Protein AF-A0A2N5KE07-F1 (afdb_monomer_lite)

Radius of gyration: 20.9 Å; chains: 1; bounding box: 32×35×67 Å

pLDDT: mean 84.47, std 13.82, range [50.16, 97.81]

Foldseek 3Di:
DDQWDQDPNDIGGPDPVQVVVCVVVVHDPVRGDCVVSVVVVCVVVVCVVCPPVNVVVVVVVVVVVVVPPDDPPPPDD

Se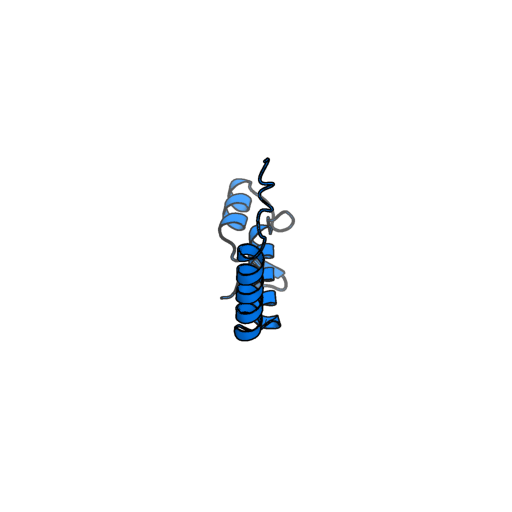quence (77 aa):
DYVGMIFDGKPVTLNLTDISFAYSNEETYENRYVYHFRESLWNEIFMRYMGHKNLEDQILKQLDNDLIAPETLRVRG

Secondary structure (DSSP, 8-state):
--SEEEETTEEEE--HHHHHHHHHTT--STT---HHHHHHHHHHHHHHHHHHHHHHHHHHHHHHHHHH---------

Structure (mmCIF, N/CA/C/O backbone):
data_AF-A0A2N5KE07-F1
#
_entry.id   AF-A0A2N5KE07-F1
#
loop_
_atom_site.group_PDB
_atom_site.id
_atom_site.type_symbol
_atom_site.label_atom_id
_atom_site.label_alt_id
_atom_site.label_comp_id
_atom_site.label_asym_id
_atom_site.label_entity_id
_atom_site.label_seq_id
_atom_site.pdbx_PDB_ins_code
_atom_site.Cartn_x
_atom_site.Cartn_y
_atom_site.Cartn_z
_atom_site.occupancy
_atom_site.B_iso_or_equiv
_atom_site.auth_seq_id
_atom_site.auth_comp_id
_atom_site.auth_asym_id
_atom_site.auth_atom_id
_atom_site.pdbx_PDB_model_num
ATOM 1 N N . ASP A 1 1 ? -12.853 0.112 -0.709 1.00 59.03 1 ASP A N 1
ATOM 2 C CA . ASP A 1 1 ? -11.780 0.376 -1.682 1.00 59.03 1 ASP A CA 1
ATOM 3 C C . ASP A 1 1 ? -10.975 -0.864 -1.981 1.00 59.03 1 ASP A C 1
ATOM 5 O O . ASP A 1 1 ? -10.751 -1.669 -1.087 1.00 59.03 1 ASP A O 1
ATOM 9 N N . TYR A 1 2 ? -10.577 -1.029 -3.241 1.00 76.69 2 TYR A N 1
ATOM 10 C CA . TYR A 1 2 ? -9.622 -2.057 -3.643 1.00 76.69 2 TYR A CA 1
ATOM 11 C C . TYR A 1 2 ? -8.214 -1.471 -3.558 1.00 76.69 2 TYR A C 1
ATOM 13 O O . TYR A 1 2 ? -7.879 -0.545 -4.289 1.00 76.69 2 TYR A O 1
ATOM 21 N N . VAL A 1 3 ? -7.390 -2.017 -2.667 1.00 91.56 3 VAL A N 1
ATOM 22 C CA . VAL A 1 3 ? -5.982 -1.611 -2.497 1.00 91.56 3 VAL A CA 1
ATOM 23 C C . VAL A 1 3 ? -5.053 -2.245 -3.547 1.00 91.56 3 VAL A C 1
ATOM 25 O O . VAL A 1 3 ? -3.914 -1.816 -3.731 1.00 91.56 3 VAL A O 1
ATOM 28 N N . GLY A 1 4 ? -5.543 -3.267 -4.253 1.00 93.06 4 GLY A N 1
ATOM 29 C CA . GLY A 1 4 ? -4.850 -4.012 -5.301 1.00 93.06 4 GLY A CA 1
ATOM 30 C C . GLY A 1 4 ? -5.789 -4.998 -5.998 1.00 93.06 4 GLY A C 1
ATOM 31 O O . GLY A 1 4 ? -6.932 -5.180 -5.575 1.00 93.06 4 GLY A O 1
ATOM 32 N N . MET A 1 5 ? -5.307 -5.643 -7.058 1.00 94.19 5 MET A N 1
ATOM 33 C CA . MET A 1 5 ? -6.050 -6.651 -7.820 1.00 94.19 5 MET A CA 1
ATOM 34 C C . MET A 1 5 ? -5.140 -7.779 -8.306 1.00 94.19 5 MET A C 1
ATOM 36 O O . MET A 1 5 ? -3.924 -7.619 -8.371 1.00 94.19 5 MET A O 1
ATOM 40 N N . ILE A 1 6 ? -5.725 -8.914 -8.685 1.00 95.06 6 ILE A N 1
ATOM 41 C CA . ILE A 1 6 ? -5.013 -9.934 -9.458 1.00 95.06 6 ILE A CA 1
ATOM 42 C C . ILE A 1 6 ? -5.186 -9.617 -10.941 1.00 95.06 6 ILE A C 1
ATOM 44 O O . ILE A 1 6 ? -6.309 -9.471 -11.420 1.00 95.06 6 ILE A O 1
ATOM 48 N N . PHE A 1 7 ? -4.077 -9.530 -11.665 1.00 94.06 7 PHE A N 1
ATOM 49 C CA . PHE A 1 7 ? -4.038 -9.347 -13.108 1.00 94.06 7 PHE A CA 1
ATOM 50 C C . PHE A 1 7 ? -3.048 -10.351 -13.696 1.00 94.06 7 PHE A C 1
ATOM 52 O O . PHE A 1 7 ? -1.918 -10.445 -13.226 1.00 94.06 7 PHE A O 1
ATOM 59 N N . ASP A 1 8 ? -3.490 -11.137 -14.679 1.00 95.69 8 ASP A N 1
ATOM 60 C CA . ASP A 1 8 ? -2.676 -12.186 -15.314 1.00 95.69 8 ASP A CA 1
ATOM 61 C C . ASP A 1 8 ? -1.996 -13.140 -14.303 1.00 95.69 8 ASP A C 1
ATOM 63 O O . ASP A 1 8 ? -0.797 -13.409 -14.336 1.00 95.69 8 ASP A O 1
ATOM 67 N N . GLY A 1 9 ? -2.761 -13.580 -13.296 1.00 95.50 9 GLY A N 1
ATOM 68 C CA . GLY A 1 9 ? -2.271 -14.468 -12.233 1.00 95.50 9 GLY A CA 1
ATOM 69 C C . GLY A 1 9 ? -1.291 -13.826 -11.243 1.00 95.50 9 GLY A C 1
ATOM 70 O O . GLY A 1 9 ? -0.809 -14.509 -10.339 1.00 95.50 9 GLY A O 1
ATOM 71 N N . LYS A 1 10 ? -1.008 -12.524 -11.367 1.00 93.38 10 LYS A N 1
ATOM 72 C CA . LYS A 1 10 ? -0.058 -11.793 -10.524 1.00 93.38 10 LYS A CA 1
ATOM 73 C C . LYS A 1 10 ? -0.748 -10.681 -9.725 1.00 93.38 10 LYS A C 1
ATOM 75 O O . LYS A 1 10 ? -1.667 -10.038 -10.230 1.00 93.38 10 LYS A O 1
ATOM 80 N N . PRO A 1 11 ? -0.322 -10.411 -8.478 1.00 93.19 11 PRO A N 1
ATOM 81 C CA . PRO A 1 11 ? -0.842 -9.286 -7.712 1.00 93.19 11 PRO A CA 1
ATOM 82 C C . PRO A 1 11 ? -0.309 -7.955 -8.255 1.00 93.19 11 PRO A C 1
ATOM 84 O O . PRO A 1 11 ? 0.902 -7.749 -8.354 1.00 93.19 11 PRO A O 1
ATOM 87 N N . VAL A 1 12 ? -1.214 -7.032 -8.552 1.00 93.44 12 VAL A N 1
ATOM 88 C CA . VAL A 1 12 ? -0.928 -5.654 -8.954 1.00 93.44 12 VAL A CA 1
ATOM 89 C C . VAL A 1 12 ? -1.419 -4.724 -7.854 1.00 93.44 12 VAL A C 1
ATOM 91 O O . VAL A 1 12 ? -2.589 -4.754 -7.464 1.00 93.44 12 VAL A O 1
ATOM 94 N N . THR A 1 13 ? -0.503 -3.924 -7.317 1.00 94.12 13 THR A N 1
ATOM 95 C CA . THR A 1 13 ? -0.810 -2.926 -6.293 1.00 94.12 13 THR A CA 1
ATOM 96 C C . THR A 1 13 ? -1.381 -1.678 -6.962 1.00 94.12 13 THR A C 1
ATOM 98 O O . THR A 1 13 ? -1.040 -1.368 -8.101 1.00 94.12 13 THR A O 1
ATOM 101 N N . LEU A 1 14 ? -2.261 -0.958 -6.2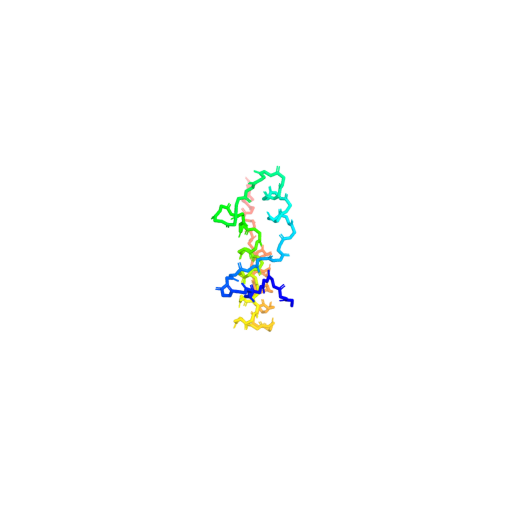65 1.00 93.69 14 LEU A N 1
ATOM 102 C CA . LEU A 1 14 ? -2.811 0.322 -6.736 1.00 93.69 14 LEU A CA 1
ATOM 103 C C . LEU A 1 14 ? -2.315 1.500 -5.882 1.00 93.69 14 LEU A C 1
ATOM 105 O O . LEU A 1 14 ? -2.915 2.573 -5.872 1.00 93.69 14 LEU A O 1
ATOM 109 N N . ASN A 1 15 ? -1.224 1.302 -5.136 1.00 95.19 15 ASN A N 1
ATOM 110 C CA . ASN A 1 15 ? -0.660 2.345 -4.292 1.00 95.19 15 ASN A CA 1
ATOM 111 C C . ASN A 1 15 ? 0.205 3.308 -5.119 1.00 95.19 15 ASN A C 1
ATOM 113 O O . ASN A 1 15 ? 1.268 2.935 -5.609 1.00 95.19 15 ASN A O 1
ATOM 117 N N . LEU A 1 16 ? -0.245 4.558 -5.241 1.00 95.25 16 LEU A N 1
ATOM 118 C CA . LEU A 1 16 ? 0.407 5.565 -6.078 1.00 95.25 16 LEU A CA 1
ATOM 119 C C . LEU A 1 16 ? 1.849 5.871 -5.651 1.00 95.25 16 LEU A C 1
ATOM 121 O O . LEU A 1 16 ? 2.701 6.052 -6.517 1.00 95.25 16 LEU A O 1
ATOM 125 N N . THR A 1 17 ? 2.132 5.928 -4.348 1.00 96.00 17 THR A N 1
ATOM 126 C CA . THR A 1 17 ? 3.475 6.245 -3.841 1.00 96.00 17 THR A CA 1
ATOM 127 C C . THR A 1 17 ? 4.466 5.148 -4.204 1.00 96.00 17 THR A C 1
ATOM 129 O O . THR A 1 17 ? 5.505 5.442 -4.794 1.00 96.00 17 THR A O 1
ATOM 132 N N . ASP A 1 18 ? 4.114 3.889 -3.922 1.00 96.19 18 ASP A N 1
ATOM 133 C CA . ASP A 1 18 ? 4.947 2.733 -4.263 1.00 96.19 18 ASP A CA 1
ATOM 134 C C . ASP A 1 18 ? 5.204 2.670 -5.783 1.00 96.19 18 ASP A C 1
ATOM 136 O O . ASP A 1 18 ? 6.344 2.493 -6.212 1.00 96.19 18 ASP A O 1
ATOM 140 N N . ILE A 1 19 ? 4.162 2.882 -6.601 1.00 95.31 19 ILE A N 1
ATOM 141 C CA . ILE A 1 19 ? 4.257 2.881 -8.071 1.00 95.31 19 ILE A CA 1
ATOM 142 C C . ILE A 1 19 ? 5.148 4.019 -8.576 1.00 95.31 19 ILE A C 1
ATOM 144 O O . ILE A 1 19 ? 5.995 3.793 -9.437 1.00 95.31 19 ILE A O 1
ATOM 148 N N . SER A 1 20 ? 4.972 5.235 -8.054 1.00 97.12 20 SER A N 1
ATOM 149 C CA . SER A 1 20 ? 5.717 6.410 -8.522 1.00 97.12 20 SER A CA 1
ATOM 150 C C . SER A 1 20 ? 7.206 6.263 -8.228 1.00 97.12 20 SER A C 1
ATOM 152 O O . SER A 1 20 ? 8.032 6.515 -9.100 1.00 97.12 20 SER A O 1
ATOM 154 N N . PHE A 1 21 ? 7.553 5.785 -7.030 1.00 96.88 21 PHE A N 1
ATOM 155 C CA . PHE A 1 21 ? 8.943 5.507 -6.678 1.00 96.88 21 PHE A CA 1
ATOM 156 C C . PHE A 1 21 ? 9.535 4.383 -7.525 1.00 96.88 21 PHE A C 1
ATOM 158 O O . PHE A 1 21 ? 10.662 4.521 -7.995 1.00 96.88 21 PHE A O 1
ATOM 165 N N . ALA A 1 22 ? 8.797 3.290 -7.735 1.00 96.69 22 ALA A N 1
ATOM 166 C CA . ALA A 1 22 ? 9.273 2.176 -8.551 1.00 96.69 22 ALA A CA 1
ATOM 167 C C . ALA A 1 22 ? 9.536 2.630 -9.995 1.00 96.69 22 ALA A C 1
ATOM 169 O O . ALA A 1 22 ? 10.592 2.344 -10.548 1.00 96.69 22 ALA A O 1
ATOM 170 N N . TYR A 1 23 ? 8.620 3.415 -10.570 1.00 96.50 23 TYR A N 1
ATOM 171 C CA . TYR A 1 23 ? 8.770 3.976 -11.911 1.00 96.50 23 TYR A CA 1
ATOM 172 C C . TYR A 1 23 ? 9.982 4.910 -12.022 1.00 96.50 23 TYR A C 1
ATOM 174 O O . TYR A 1 23 ? 10.783 4.766 -12.940 1.00 96.50 23 TYR A O 1
ATOM 182 N N . SER A 1 24 ? 10.150 5.846 -11.081 1.00 97.81 24 SER A N 1
ATOM 183 C CA . SER A 1 24 ? 11.274 6.793 -11.096 1.00 97.81 24 SER A CA 1
ATOM 184 C C . SER A 1 24 ? 12.643 6.132 -10.939 1.00 97.81 24 SER A C 1
ATOM 186 O O . SER A 1 24 ? 13.632 6.715 -11.373 1.00 97.81 24 SER A O 1
ATOM 188 N N . ASN A 1 25 ? 12.705 4.951 -10.324 1.00 97.62 25 ASN A N 1
ATOM 189 C CA . ASN A 1 25 ? 13.942 4.192 -10.136 1.00 97.62 25 ASN A CA 1
ATOM 190 C C . ASN A 1 25 ? 14.094 3.035 -11.137 1.00 97.62 25 ASN A C 1
ATOM 192 O O . ASN A 1 25 ? 14.983 2.208 -10.966 1.00 97.62 25 ASN A O 1
ATOM 196 N N . GLU A 1 26 ? 13.242 2.974 -12.169 1.00 97.31 26 GLU A N 1
ATOM 197 C CA . GLU A 1 26 ? 13.258 1.920 -13.195 1.00 97.31 26 GLU A CA 1
ATOM 198 C C . GLU A 1 26 ? 13.200 0.497 -12.603 1.00 97.31 26 GLU A C 1
ATOM 200 O O . GLU A 1 26 ? 13.760 -0.459 -13.144 1.00 97.31 26 GLU A O 1
ATOM 205 N N . GLU A 1 27 ? 12.505 0.346 -11.474 1.00 97.62 27 GLU A N 1
ATOM 206 C CA . GLU A 1 27 ? 12.392 -0.933 -10.786 1.00 97.62 27 GLU A CA 1
ATOM 207 C C . GLU A 1 27 ? 11.548 -1.918 -11.596 1.00 97.62 27 GLU A C 1
ATOM 209 O O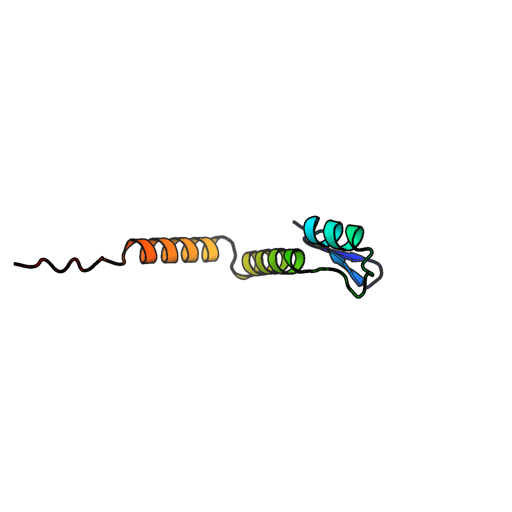 . GLU A 1 27 ? 10.500 -1.593 -12.163 1.00 97.62 27 GLU A O 1
ATOM 214 N N . THR A 1 28 ? 11.991 -3.171 -11.602 1.00 95.69 28 THR A N 1
ATOM 215 C CA . THR A 1 28 ? 11.240 -4.272 -12.209 1.00 95.69 28 THR A CA 1
ATOM 216 C C . THR A 1 28 ? 10.057 -4.673 -11.334 1.00 95.69 28 THR A C 1
ATOM 218 O O . THR A 1 28 ? 9.987 -4.353 -10.144 1.00 95.69 28 THR A O 1
ATOM 221 N N . TYR A 1 29 ? 9.120 -5.438 -11.901 1.00 92.94 29 TYR A N 1
ATOM 222 C CA . TYR A 1 29 ? 8.012 -5.985 -11.122 1.00 92.94 29 TYR A CA 1
ATOM 223 C C . TYR A 1 29 ? 8.525 -6.819 -9.941 1.00 92.94 29 TYR A C 1
ATOM 225 O O . TYR A 1 29 ? 7.976 -6.734 -8.847 1.00 92.94 29 TYR A O 1
ATOM 233 N N . GLU A 1 30 ? 9.586 -7.597 -10.130 1.00 94.62 30 GLU A N 1
ATOM 234 C CA . GLU A 1 30 ? 10.214 -8.434 -9.108 1.00 94.62 30 GLU A CA 1
ATOM 235 C C . GLU A 1 30 ? 10.745 -7.610 -7.923 1.00 94.62 30 GLU A C 1
ATOM 237 O O . GLU A 1 30 ? 10.621 -8.056 -6.782 1.00 94.62 30 GLU A O 1
ATOM 242 N N . ASN A 1 31 ? 11.235 -6.393 -8.182 1.00 95.81 31 ASN A N 1
ATOM 243 C CA . ASN A 1 31 ? 11.795 -5.476 -7.182 1.00 95.81 31 ASN A CA 1
ATOM 244 C C . ASN A 1 31 ? 10.817 -4.381 -6.720 1.00 95.81 31 ASN A C 1
ATOM 246 O O . ASN A 1 31 ? 11.207 -3.461 -6.003 1.00 95.81 31 ASN A O 1
ATOM 250 N N . ARG A 1 32 ? 9.544 -4.458 -7.124 1.00 94.25 32 ARG A N 1
ATOM 251 C CA . ARG A 1 32 ? 8.548 -3.415 -6.851 1.00 94.25 32 ARG A CA 1
ATOM 252 C C . ARG A 1 32 ? 8.433 -3.089 -5.360 1.00 94.25 32 ARG A C 1
ATOM 254 O O . ARG A 1 32 ? 8.374 -3.979 -4.506 1.00 94.25 32 ARG A O 1
ATOM 261 N N . TYR A 1 33 ? 8.282 -1.805 -5.055 1.00 96.38 33 TYR A N 1
ATOM 262 C CA . TYR A 1 33 ? 7.943 -1.372 -3.706 1.00 96.38 33 TYR A CA 1
ATOM 263 C C . TYR A 1 33 ? 6.515 -1.795 -3.349 1.00 96.38 33 TYR A C 1
ATOM 265 O O . TYR A 1 33 ? 5.604 -1.785 -4.178 1.00 96.38 33 TYR A O 1
ATOM 273 N N . VAL A 1 34 ? 6.330 -2.211 -2.098 1.00 95.81 34 VAL A N 1
ATOM 274 C CA . VAL A 1 34 ? 5.036 -2.671 -1.565 1.00 95.81 34 VAL A CA 1
ATOM 275 C C . VAL A 1 34 ? 4.786 -2.153 -0.151 1.00 95.81 34 VAL A C 1
ATOM 277 O O . VAL A 1 34 ? 3.964 -2.711 0.573 1.00 95.81 34 VAL A O 1
ATOM 280 N N . TYR A 1 35 ? 5.538 -1.146 0.290 1.00 95.75 35 TYR A N 1
ATOM 281 C CA . TYR A 1 35 ? 5.481 -0.680 1.671 1.00 95.75 35 TYR A CA 1
ATOM 282 C C . TYR A 1 35 ? 4.109 -0.073 1.975 1.00 95.75 35 TYR A C 1
ATOM 284 O O . TYR A 1 35 ? 3.382 -0.577 2.833 1.00 95.75 35 TYR A O 1
ATOM 292 N N . HIS A 1 36 ? 3.703 0.943 1.215 1.00 95.56 36 HIS A N 1
ATOM 293 C CA . HIS A 1 36 ? 2.432 1.623 1.447 1.00 95.56 36 HIS A CA 1
ATOM 294 C C . HIS A 1 36 ? 1.228 0.767 1.033 1.00 95.56 36 HIS A C 1
ATOM 296 O O . HIS A 1 36 ? 0.152 0.862 1.633 1.00 95.56 36 HIS A O 1
ATOM 302 N N . PHE A 1 37 ? 1.402 -0.114 0.047 1.00 95.56 37 PHE A N 1
ATOM 303 C CA . PHE A 1 37 ? 0.424 -1.141 -0.287 1.00 95.56 37 PHE A CA 1
ATOM 304 C C . PHE A 1 37 ? 0.163 -2.084 0.895 1.00 95.56 37 PHE A C 1
ATOM 306 O O . PHE A 1 37 ? -0.997 -2.335 1.215 1.00 95.56 37 PHE A O 1
ATOM 313 N N . ARG A 1 38 ? 1.210 -2.581 1.569 1.00 95.31 38 ARG A N 1
ATOM 314 C CA . ARG A 1 38 ? 1.069 -3.477 2.730 1.00 95.31 38 ARG A CA 1
ATOM 315 C C . ARG A 1 38 ? 0.345 -2.805 3.890 1.00 95.31 38 ARG A C 1
ATOM 317 O O . ARG A 1 38 ? -0.524 -3.439 4.475 1.00 95.31 38 ARG A O 1
ATOM 324 N N . GLU A 1 39 ? 0.659 -1.546 4.178 1.00 95.56 39 GLU A N 1
ATOM 325 C CA . GLU A 1 39 ? -0.049 -0.748 5.190 1.00 95.56 39 GLU A CA 1
ATOM 326 C C . GLU A 1 39 ? -1.543 -0.622 4.852 1.00 95.56 39 GLU A C 1
ATOM 328 O O . GLU A 1 39 ? -2.414 -0.905 5.673 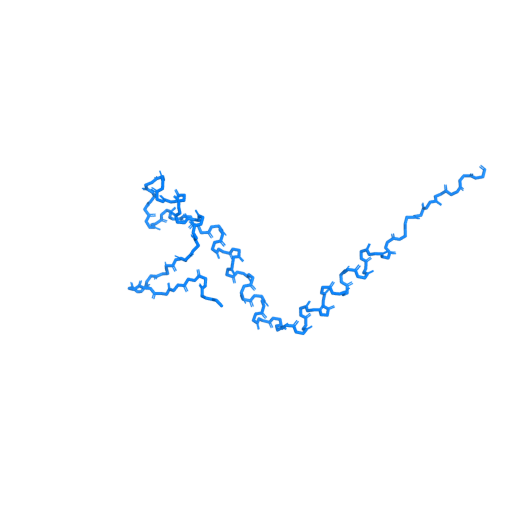1.00 95.56 39 GLU A O 1
ATOM 333 N N . SER A 1 40 ? -1.853 -0.275 3.599 1.00 94.12 40 SER A N 1
ATOM 334 C CA . SER A 1 40 ? -3.239 -0.129 3.134 1.00 94.12 40 SER A CA 1
ATOM 335 C C . SER A 1 40 ? -4.008 -1.453 3.202 1.00 94.12 40 SER A C 1
ATOM 337 O O . SER A 1 40 ? -5.163 -1.480 3.623 1.00 94.12 40 SER A O 1
ATOM 339 N N . LEU A 1 41 ? -3.364 -2.558 2.815 1.00 93.81 41 LEU A N 1
ATOM 340 C CA . LEU A 1 41 ? -3.944 -3.897 2.877 1.00 93.81 41 LEU A CA 1
ATOM 341 C C . LEU A 1 41 ? -4.195 -4.340 4.319 1.00 93.81 41 LEU A C 1
ATOM 343 O O . LEU A 1 41 ? -5.251 -4.898 4.606 1.00 93.81 41 LEU A O 1
ATOM 347 N N . TRP A 1 42 ? -3.262 -4.064 5.229 1.00 93.50 42 TRP A N 1
ATOM 348 C CA . TRP A 1 42 ? -3.450 -4.353 6.646 1.00 93.50 42 TRP A CA 1
ATOM 349 C C . TRP A 1 42 ? -4.633 -3.596 7.231 1.00 93.50 42 TRP A C 1
ATOM 351 O O . TRP A 1 42 ? -5.466 -4.216 7.887 1.00 93.50 42 TRP A O 1
ATOM 361 N N . ASN A 1 43 ? -4.753 -2.300 6.941 1.00 90.00 43 ASN A N 1
ATOM 362 C CA . ASN A 1 43 ? -5.890 -1.498 7.388 1.00 90.00 43 ASN A CA 1
ATOM 363 C C . ASN A 1 43 ? -7.214 -2.068 6.871 1.00 90.00 43 ASN A C 1
ATOM 365 O O . ASN A 1 43 ? -8.187 -2.165 7.615 1.00 90.00 43 ASN A O 1
ATOM 369 N N . GLU A 1 44 ? -7.251 -2.484 5.607 1.00 90.81 44 GLU A N 1
ATOM 370 C CA . GLU A 1 44 ? -8.446 -3.048 4.987 1.00 90.81 44 GLU A CA 1
ATOM 371 C C . GLU A 1 44 ? -8.869 -4.377 5.630 1.00 90.81 44 GLU A C 1
ATOM 373 O O . GLU A 1 44 ? -10.017 -4.511 6.067 1.00 90.81 44 GLU A O 1
ATOM 378 N N . ILE A 1 45 ? -7.928 -5.314 5.785 1.00 90.19 45 ILE A N 1
ATOM 379 C CA . ILE A 1 45 ? -8.165 -6.605 6.444 1.00 90.19 45 ILE A CA 1
ATOM 380 C C . ILE A 1 45 ? -8.600 -6.383 7.889 1.00 90.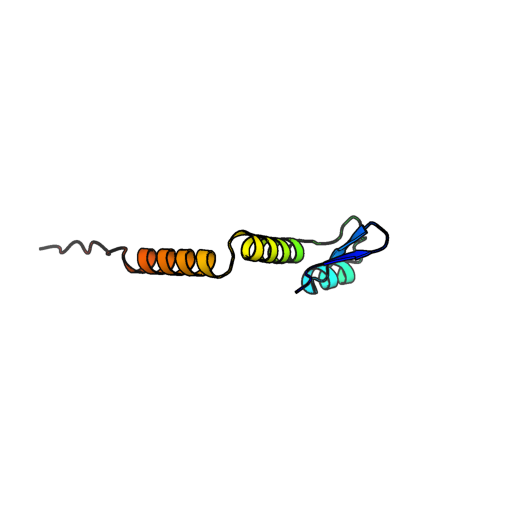19 45 ILE A C 1
ATOM 382 O O . ILE A 1 45 ? -9.556 -7.004 8.353 1.00 90.19 45 ILE A O 1
ATOM 386 N N . PHE A 1 46 ? -7.922 -5.482 8.597 1.00 87.56 46 PHE A N 1
ATOM 387 C CA . PHE A 1 46 ? -8.215 -5.169 9.986 1.00 87.56 46 PHE A CA 1
ATOM 388 C C . PHE A 1 46 ? -9.631 -4.606 10.153 1.00 87.56 46 PHE A C 1
ATOM 390 O O . PHE A 1 46 ? -10.392 -5.106 10.983 1.00 87.56 46 PHE A O 1
ATOM 397 N N . MET A 1 47 ? -10.035 -3.646 9.314 1.00 86.44 47 MET A N 1
ATOM 398 C CA . MET A 1 47 ? -11.397 -3.101 9.319 1.00 86.44 47 MET A CA 1
ATOM 399 C C . MET A 1 47 ? -12.451 -4.175 9.028 1.00 86.44 47 MET A C 1
ATOM 401 O O . MET A 1 47 ? -13.481 -4.220 9.703 1.00 86.44 47 MET A O 1
ATOM 405 N N . ARG A 1 48 ? -12.202 -5.063 8.055 1.00 86.50 48 ARG A N 1
ATOM 406 C CA . ARG A 1 48 ? -13.121 -6.170 7.738 1.00 86.50 48 ARG A CA 1
ATOM 407 C C . ARG A 1 48 ? -13.231 -7.184 8.867 1.00 86.50 48 ARG A C 1
ATOM 409 O O . ARG A 1 48 ? -14.322 -7.683 9.120 1.00 86.50 48 ARG A O 1
ATOM 416 N N . TYR A 1 49 ? -12.109 -7.506 9.503 1.00 84.81 49 TYR A N 1
ATOM 417 C CA . TYR A 1 49 ? -12.042 -8.516 10.550 1.00 84.81 49 TYR A CA 1
ATOM 418 C C . TYR A 1 49 ? -12.696 -8.037 11.847 1.00 84.81 49 TYR A C 1
ATOM 420 O O . TYR A 1 49 ? -13.502 -8.753 12.436 1.00 84.81 49 TYR A O 1
ATOM 428 N N . MET A 1 50 ? -12.376 -6.818 12.283 1.00 82.75 50 MET A N 1
ATOM 429 C CA . MET A 1 50 ? -12.928 -6.257 13.515 1.00 82.75 50 MET A CA 1
ATOM 430 C C . MET A 1 50 ? -14.400 -5.875 13.343 1.00 82.75 50 MET A C 1
ATOM 432 O O . MET A 1 50 ? -15.195 -6.032 14.270 1.00 82.75 50 MET A O 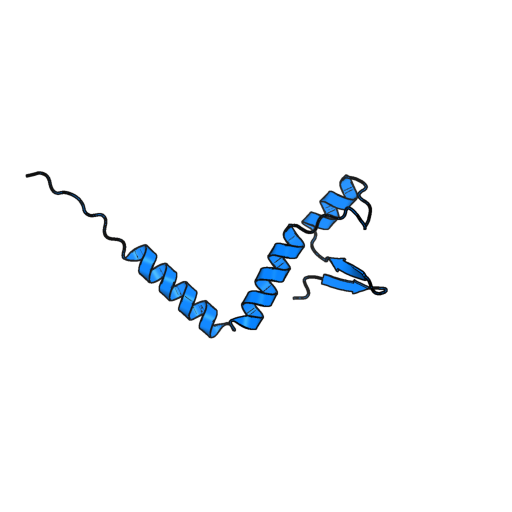1
ATOM 436 N N . GLY A 1 51 ? -14.776 -5.394 12.156 1.00 79.31 51 GLY A N 1
ATOM 437 C CA . GLY A 1 51 ? -16.041 -4.706 11.934 1.00 79.31 51 GLY A CA 1
ATOM 438 C C . GLY A 1 51 ? -16.041 -3.318 12.584 1.00 79.31 51 GLY A C 1
ATOM 439 O O . GLY A 1 51 ? -15.394 -3.086 13.606 1.00 79.31 51 GLY A O 1
ATOM 440 N N . HIS A 1 52 ? -16.789 -2.378 11.998 1.00 70.12 52 HIS A N 1
ATOM 441 C CA . HIS A 1 52 ? -16.778 -0.971 12.425 1.00 70.12 52 HIS A CA 1
ATOM 442 C C . HIS A 1 52 ? -17.050 -0.780 13.922 1.00 70.12 52 HIS A C 1
ATOM 444 O O . HIS A 1 52 ? -16.343 -0.019 14.572 1.00 70.12 52 HIS A O 1
ATOM 450 N N . LYS A 1 53 ? -18.017 -1.518 14.477 1.00 72.50 53 LYS A N 1
ATOM 451 C CA . LYS A 1 53 ? -18.436 -1.358 15.872 1.00 72.50 53 LYS A CA 1
ATOM 452 C C . LYS A 1 53 ? -17.365 -1.782 16.884 1.00 72.50 53 LYS A C 1
ATOM 454 O O . LYS A 1 53 ? -17.082 -1.039 17.811 1.00 72.50 53 LYS A O 1
ATOM 459 N N . ASN A 1 54 ? -16.730 -2.942 16.694 1.00 77.44 54 ASN A N 1
ATOM 460 C CA . ASN A 1 54 ? -15.697 -3.393 17.636 1.00 77.44 54 ASN A CA 1
ATOM 461 C C . ASN A 1 54 ? -14.438 -2.523 17.547 1.00 77.44 54 ASN A C 1
ATOM 463 O O . ASN A 1 54 ? -13.741 -2.351 18.543 1.00 77.44 54 ASN A O 1
ATOM 467 N N . LEU A 1 55 ? -14.139 -1.992 16.356 1.00 76.50 55 LEU A N 1
ATOM 468 C CA . LEU A 1 55 ? -13.035 -1.059 16.166 1.00 76.50 55 LEU A CA 1
ATOM 469 C C . LEU A 1 55 ? -13.295 0.270 16.889 1.00 76.50 55 LEU A C 1
ATOM 471 O O . LEU A 1 55 ? -12.423 0.753 17.604 1.00 76.50 55 LEU A O 1
ATOM 475 N N . GLU A 1 56 ? -14.497 0.827 16.742 1.00 78.69 56 GLU A N 1
ATOM 476 C CA . GLU A 1 56 ? -14.926 2.043 17.438 1.00 78.69 56 GLU A CA 1
ATOM 477 C C . GLU A 1 56 ? -14.847 1.878 18.963 1.00 78.69 56 GLU A C 1
ATOM 479 O O . GLU A 1 56 ? -14.197 2.683 19.629 1.00 78.69 56 GLU A O 1
ATOM 484 N N . ASP A 1 57 ? -15.394 0.783 19.504 1.00 82.69 57 ASP A N 1
ATOM 485 C CA . ASP A 1 57 ? -15.361 0.489 20.942 1.00 82.69 57 ASP A CA 1
ATOM 486 C C . ASP A 1 57 ? -13.919 0.371 21.480 1.00 82.69 57 ASP A C 1
ATOM 488 O O . ASP A 1 57 ? -13.619 0.817 22.591 1.00 82.69 57 ASP A O 1
ATOM 492 N N . GLN A 1 58 ? -12.995 -0.210 20.703 1.00 79.31 58 GLN A N 1
ATOM 493 C CA . GLN A 1 58 ? -11.587 -0.314 21.100 1.00 79.31 58 GLN A CA 1
ATOM 494 C C . GLN A 1 58 ? -10.849 1.024 21.045 1.00 79.31 58 GLN A C 1
ATOM 496 O O . GLN A 1 58 ? -10.073 1.311 21.958 1.00 79.31 58 GLN A O 1
ATOM 501 N N . ILE A 1 59 ? -11.102 1.848 20.024 1.00 80.25 59 ILE A N 1
ATOM 502 C CA . ILE A 1 59 ? -10.510 3.187 19.911 1.00 80.25 59 ILE A CA 1
ATOM 503 C C . ILE A 1 59 ? -10.987 4.074 21.064 1.00 80.25 59 ILE A C 1
ATOM 505 O O . ILE A 1 59 ? -10.161 4.705 21.720 1.00 80.25 59 ILE A O 1
ATOM 509 N N . LEU A 1 60 ? -12.292 4.081 21.357 1.00 81.88 60 LEU A N 1
ATOM 510 C CA . LEU A 1 60 ? -12.856 4.836 22.481 1.00 81.88 60 LEU A CA 1
ATOM 511 C C . LEU A 1 60 ? -12.241 4.392 23.811 1.00 81.88 60 LEU A C 1
ATOM 513 O O . LEU A 1 60 ? -11.785 5.225 24.588 1.00 81.88 60 LEU A O 1
ATOM 517 N N . LYS A 1 61 ? -12.120 3.079 24.035 1.00 81.38 61 LYS A N 1
ATOM 518 C CA . LYS A 1 61 ? -11.473 2.540 25.236 1.00 81.38 61 LYS A CA 1
ATOM 519 C C . LYS A 1 61 ? -9.997 2.936 25.348 1.00 81.38 61 LYS A C 1
ATOM 521 O O . LYS A 1 61 ? -9.507 3.134 26.458 1.00 81.38 61 LYS A O 1
ATOM 526 N N . GLN A 1 62 ? -9.264 2.999 24.238 1.00 79.06 62 GLN A N 1
ATOM 527 C CA . GLN A 1 62 ? -7.861 3.416 24.249 1.00 79.06 62 GLN A CA 1
ATOM 528 C C . GLN A 1 62 ? -7.731 4.912 24.569 1.00 79.06 62 GLN A C 1
ATOM 530 O O . GLN A 1 62 ? -6.948 5.267 25.445 1.00 79.06 62 GLN A O 1
ATOM 535 N N . LEU A 1 63 ? -8.553 5.759 23.942 1.00 78.81 63 LEU A N 1
ATOM 536 C CA . LEU A 1 63 ? -8.601 7.199 24.218 1.00 78.81 63 LEU A CA 1
ATOM 537 C C . LEU A 1 63 ? -8.988 7.498 25.673 1.00 78.81 63 LEU A C 1
ATOM 539 O O . LEU A 1 63 ? -8.348 8.332 26.310 1.00 78.81 63 LEU A O 1
ATOM 543 N N . ASP A 1 64 ? -9.984 6.793 26.216 1.00 71.50 64 ASP A N 1
ATOM 544 C CA . ASP A 1 64 ? -10.388 6.932 27.619 1.00 71.50 64 ASP A CA 1
ATOM 545 C C . ASP A 1 64 ? -9.239 6.574 28.573 1.00 71.50 64 ASP A C 1
ATOM 547 O O . ASP A 1 64 ? -9.002 7.282 29.547 1.00 71.50 64 ASP A O 1
ATOM 551 N N . ASN A 1 65 ? -8.482 5.507 28.296 1.00 65.50 65 ASN A N 1
ATOM 552 C CA . ASN A 1 65 ? -7.356 5.114 29.147 1.00 65.50 65 ASN A CA 1
ATOM 553 C C . ASN A 1 65 ? -6.179 6.100 29.069 1.00 65.50 65 ASN A C 1
ATOM 555 O O . ASN A 1 65 ? -5.575 6.393 30.103 1.00 65.50 65 ASN A O 1
ATOM 559 N N . ASP A 1 66 ? -5.875 6.632 27.882 1.00 65.19 66 ASP A N 1
ATOM 560 C CA . ASP A 1 66 ? -4.792 7.607 27.688 1.00 65.19 66 ASP A CA 1
ATOM 561 C C . ASP A 1 66 ? -5.103 8.956 28.366 1.00 65.19 66 ASP A C 1
ATOM 563 O O . ASP A 1 66 ? -4.196 9.629 28.854 1.00 65.19 66 ASP A O 1
ATOM 567 N N . LEU A 1 67 ? -6.385 9.328 28.478 1.00 60.91 67 LEU A N 1
ATOM 568 C CA . LEU A 1 67 ? -6.834 10.514 29.220 1.00 60.91 67 LEU A CA 1
ATOM 569 C C . LEU A 1 67 ? -6.788 10.342 30.749 1.00 60.91 67 LEU A C 1
ATOM 571 O O . LEU A 1 67 ? -6.809 11.339 31.473 1.00 60.91 67 LEU A O 1
ATOM 575 N N . ILE A 1 68 ? -6.748 9.105 31.256 1.00 60.25 68 ILE A N 1
ATOM 576 C CA . ILE A 1 68 ? -6.902 8.803 32.689 1.00 60.25 68 ILE A CA 1
ATOM 577 C C . ILE A 1 68 ? -5.563 8.607 33.413 1.00 60.25 68 ILE A C 1
ATOM 579 O O . ILE A 1 68 ? -5.579 8.546 34.638 1.00 60.25 68 ILE A O 1
ATOM 583 N N . ALA A 1 69 ? -4.403 8.564 32.745 1.00 59.34 69 ALA A N 1
ATOM 584 C CA . ALA A 1 69 ? -3.116 8.462 33.446 1.00 59.34 69 ALA A CA 1
ATOM 585 C C . ALA A 1 69 ? -2.879 9.711 34.329 1.00 59.34 69 ALA A C 1
ATOM 587 O O . ALA A 1 69 ? -2.508 10.765 33.808 1.00 59.34 69 ALA A O 1
ATOM 588 N N . PRO A 1 70 ? -3.080 9.645 35.662 1.00 57.66 70 PRO A N 1
ATOM 589 C CA . PRO A 1 70 ? -2.948 10.819 36.500 1.00 57.66 70 PRO A CA 1
ATOM 590 C C . PRO A 1 70 ? -1.456 11.060 36.675 1.00 57.66 70 PRO A C 1
ATOM 592 O O . PRO A 1 70 ? -0.738 10.200 37.196 1.00 57.66 70 PRO A O 1
ATOM 595 N N . GLU A 1 71 ? -0.974 12.236 36.285 1.00 59.94 71 GLU A N 1
ATOM 596 C CA . GLU A 1 71 ? 0.323 12.686 36.761 1.00 59.94 71 GLU A CA 1
ATOM 597 C C . GLU A 1 71 ? 0.265 12.734 38.292 1.00 59.94 71 GLU A C 1
ATOM 599 O O . GLU A 1 71 ? -0.450 13.542 38.890 1.00 59.94 71 GLU A O 1
ATOM 604 N N . THR A 1 72 ? 1.007 11.848 38.957 1.00 59.47 72 THR A N 1
ATOM 605 C CA . THR A 1 72 ? 1.226 11.950 40.398 1.00 59.47 72 THR A CA 1
ATOM 606 C C . THR A 1 72 ? 2.133 13.149 40.648 1.00 59.47 72 THR A C 1
ATOM 608 O O . THR A 1 72 ? 3.352 13.009 40.786 1.00 59.47 72 THR A O 1
ATOM 611 N N . LEU A 1 73 ? 1.552 14.347 40.684 1.00 62.59 73 LEU A N 1
ATOM 612 C CA . LEU A 1 73 ? 2.243 15.544 41.136 1.00 62.59 73 LEU A CA 1
ATOM 613 C C . LEU A 1 73 ? 2.592 15.343 42.612 1.00 62.59 73 LEU A C 1
ATOM 615 O O . LEU A 1 73 ? 1.745 15.412 43.503 1.00 62.59 73 LEU A O 1
ATOM 619 N N . ARG A 1 74 ? 3.868 15.047 42.875 1.00 58.62 74 ARG A N 1
ATOM 620 C CA . ARG A 1 74 ? 4.431 15.021 44.224 1.00 58.62 74 ARG A CA 1
ATOM 621 C C . ARG A 1 74 ? 4.377 16.449 44.770 1.00 58.62 74 ARG A C 1
ATOM 623 O O . ARG A 1 74 ? 5.261 17.254 44.489 1.00 58.62 74 ARG A O 1
ATOM 630 N N . VAL A 1 75 ? 3.342 16.762 45.545 1.00 61.91 75 VAL A N 1
ATOM 631 C CA . VAL A 1 75 ? 3.289 18.002 46.323 1.00 61.91 75 VAL A CA 1
ATOM 632 C C . VAL A 1 75 ? 4.415 17.925 47.355 1.00 61.91 75 VAL A C 1
ATOM 634 O O . VAL A 1 75 ? 4.353 17.136 48.297 1.00 61.91 75 VAL A O 1
ATOM 637 N N . ARG A 1 76 ? 5.497 18.679 47.134 1.00 50.16 76 ARG A N 1
ATOM 638 C CA . ARG A 1 76 ? 6.514 18.909 48.163 1.00 50.16 76 ARG A CA 1
ATOM 639 C C . ARG A 1 76 ? 5.937 19.917 49.154 1.00 50.16 76 ARG A C 1
ATOM 641 O O . ARG A 1 76 ? 5.668 21.051 48.765 1.00 50.16 76 ARG A O 1
ATOM 648 N N . GLY A 1 77 ? 5.697 19.449 50.378 1.00 51.38 77 GLY A N 1
ATOM 649 C CA . GLY A 1 77 ? 5.515 20.305 51.551 1.00 51.38 77 GLY A CA 1
ATOM 650 C C . GLY A 1 77 ? 6.821 20.942 51.999 1.00 51.38 77 GLY A C 1
ATOM 651 O O . GLY A 1 77 ? 7.893 20.500 51.516 1.00 51.38 77 GLY A O 1
#